Protein AF-A0A518GXF7-F1 (afdb_monomer_lite)

pLDDT: mean 84.71, std 12.71, range [37.06, 94.81]

Radius of gyration: 22.58 Å; chains: 1; bounding box: 64×50×48 Å

Secondary structure (DSSP, 8-state):
--HHHHHHHHHHHHHHHTT---HHHHHHHHHHTT-S--HHHHHHHHHHHHHHHHHHH-EEE-TTT--EEESEEEEE-TTT--EEEEEGGGS-HHHHHHHHHHHHHHHHHHHHHHHHHHHHHHGGGGSHHHH-TTS-------

Organism: NCBI:txid2527974

Foldseek 3Di:
DEPVVLVVCVVVVCVVVHDDDDPVNSVVSCVVVVVDDDPVVVVVVVVVVVVVVVQQVQWDADPVPRDTGRQWDWDADPVPRDIDTDGLVPDDPVVSVVVVVVVVVVVVVVVVVVVVVVVVVVVVVVDDVVVDPPVPPPPDDD

Sequence (142 aa):
MGPAEIIASLKELCEEDGPKIRTETIVEWIDRHGGFETEAELIAFAKKMKARQYARQLTYEDEETGLKVKRLWSFRDPATGDRYYNDILQLPEERRRRLVREYAHFLEQLKSVRRAMSDYFAGQEFFPFYVGAEADGESIEE

Structure (mmCIF, N/CA/C/O backbone):
data_AF-A0A518GXF7-F1
#
_entry.id   AF-A0A518GXF7-F1
#
loop_
_atom_site.group_PDB
_atom_site.id
_atom_site.type_symbol
_atom_site.label_atom_id
_atom_site.label_alt_id
_atom_site.label_comp_id
_atom_site.label_asym_id
_atom_site.label_entity_id
_atom_site.label_seq_id
_atom_site.pdbx_PDB_ins_code
_atom_site.Cartn_x
_atom_site.Cartn_y
_atom_site.Cartn_z
_atom_site.occupancy
_atom_site.B_iso_or_equiv
_atom_site.auth_seq_id
_atom_site.auth_comp_id
_atom_site.auth_asym_id
_atom_site.auth_atom_id
_atom_site.pdbx_PDB_model_num
ATOM 1 N N . MET A 1 1 ? 7.172 -8.504 -23.709 1.00 75.00 1 MET A N 1
ATOM 2 C CA . MET A 1 1 ? 8.041 -9.265 -22.781 1.00 75.00 1 MET A CA 1
ATOM 3 C C . MET A 1 1 ? 7.259 -9.575 -21.517 1.00 75.00 1 MET A C 1
ATOM 5 O O . MET A 1 1 ? 6.360 -8.816 -21.173 1.00 75.00 1 MET A O 1
ATOM 9 N N . GLY A 1 2 ? 7.541 -10.691 -20.850 1.00 80.00 2 GLY A N 1
ATOM 10 C CA . GLY A 1 2 ? 6.901 -11.025 -19.572 1.00 80.00 2 GLY A CA 1
ATOM 11 C C . GLY A 1 2 ? 7.481 -10.224 -18.392 1.00 80.00 2 GLY A C 1
ATOM 12 O O . GLY A 1 2 ? 8.591 -9.699 -18.499 1.00 80.00 2 GLY A O 1
ATOM 13 N N . PRO A 1 3 ? 6.808 -10.180 -17.223 1.00 83.06 3 PRO A N 1
ATOM 14 C CA . PRO A 1 3 ? 7.293 -9.440 -16.052 1.00 83.06 3 PRO A CA 1
ATOM 15 C C . PRO A 1 3 ? 8.712 -9.824 -15.607 1.00 83.06 3 PRO A C 1
ATOM 17 O O . PRO A 1 3 ? 9.491 -8.961 -15.217 1.00 83.06 3 PRO A O 1
ATOM 20 N N . ALA A 1 4 ? 9.074 -11.108 -15.693 1.00 85.00 4 ALA A N 1
ATOM 21 C CA . ALA A 1 4 ? 10.412 -11.582 -15.333 1.00 85.00 4 ALA A CA 1
ATOM 22 C C . ALA A 1 4 ? 11.504 -11.063 -16.286 1.00 85.00 4 ALA A C 1
ATOM 24 O O . ALA A 1 4 ? 12.595 -10.720 -15.838 1.00 85.00 4 ALA A O 1
ATOM 25 N N . GLU A 1 5 ? 11.200 -10.972 -17.581 1.00 87.19 5 GLU A N 1
ATOM 26 C CA . GLU A 1 5 ? 12.118 -10.457 -18.602 1.00 87.19 5 GLU A CA 1
ATOM 27 C C . GLU A 1 5 ? 12.300 -8.942 -18.454 1.00 87.19 5 GLU A C 1
ATOM 29 O O . GLU A 1 5 ? 13.419 -8.446 -18.533 1.00 87.19 5 GLU A O 1
ATOM 34 N N . ILE A 1 6 ? 11.223 -8.213 -18.142 1.00 88.31 6 ILE A N 1
ATOM 35 C CA . ILE A 1 6 ? 11.296 -6.778 -17.843 1.00 88.31 6 ILE A CA 1
ATOM 36 C C . ILE A 1 6 ? 12.142 -6.522 -16.596 1.00 88.31 6 ILE A C 1
ATOM 38 O O . ILE A 1 6 ? 13.045 -5.691 -16.639 1.00 88.31 6 ILE A O 1
ATOM 42 N N . ILE A 1 7 ? 11.924 -7.271 -15.510 1.00 86.81 7 ILE A N 1
ATOM 43 C CA . ILE A 1 7 ? 12.744 -7.157 -14.293 1.00 86.81 7 ILE A CA 1
ATOM 44 C C . ILE A 1 7 ? 14.220 -7.447 -14.595 1.00 86.81 7 ILE A C 1
ATOM 46 O O . ILE A 1 7 ? 15.092 -6.766 -14.060 1.00 86.81 7 ILE A O 1
ATOM 50 N N . ALA A 1 8 ? 14.510 -8.433 -15.448 1.00 87.94 8 ALA A N 1
ATOM 51 C CA . ALA A 1 8 ? 15.877 -8.719 -15.868 1.00 87.94 8 ALA A CA 1
ATOM 52 C C . ALA A 1 8 ? 16.489 -7.550 -16.663 1.00 87.94 8 ALA A C 1
ATOM 54 O O . ALA A 1 8 ? 17.620 -7.171 -16.366 1.00 87.94 8 ALA A O 1
ATOM 55 N N . SER A 1 9 ? 15.728 -6.937 -17.580 1.00 90.06 9 SER A N 1
ATOM 56 C CA . SER A 1 9 ? 16.181 -5.796 -18.396 1.00 90.06 9 SER A CA 1
ATOM 57 C C . SER A 1 9 ? 16.460 -4.526 -17.586 1.00 90.06 9 SER A C 1
ATOM 59 O O . SER A 1 9 ? 17.275 -3.708 -17.988 1.00 90.06 9 SER A O 1
ATOM 61 N N . LEU A 1 10 ? 15.854 -4.361 -16.402 1.00 89.00 10 LEU A N 1
ATOM 62 C CA . LEU A 1 10 ? 16.142 -3.201 -15.547 1.00 89.00 10 LEU A CA 1
ATOM 63 C C . LEU A 1 10 ? 17.597 -3.167 -15.060 1.00 89.00 10 LEU A C 1
ATOM 65 O O . LEU A 1 10 ? 18.068 -2.112 -14.651 1.00 89.00 10 LEU A O 1
ATOM 69 N N . LYS A 1 11 ? 18.321 -4.293 -15.109 1.00 87.25 11 LYS A N 1
ATOM 70 C CA . LYS A 1 11 ? 19.764 -4.306 -14.839 1.00 87.25 11 LYS A CA 1
ATOM 71 C C . LYS A 1 11 ? 20.546 -3.520 -15.887 1.00 87.25 11 LYS A C 1
ATOM 73 O O . LYS A 1 11 ? 21.452 -2.793 -15.507 1.00 87.25 11 LYS A O 1
ATOM 78 N N . GLU A 1 12 ? 20.158 -3.627 -17.156 1.00 89.94 12 GLU A N 1
ATOM 79 C CA . GLU A 1 12 ? 20.778 -2.891 -18.265 1.00 89.94 12 GLU A CA 1
ATOM 80 C C . GLU A 1 12 ? 20.564 -1.386 -18.069 1.00 89.94 12 GLU A C 1
ATOM 82 O O . GLU A 1 12 ? 21.518 -0.618 -18.119 1.00 89.94 12 GLU A O 1
ATOM 87 N N . LEU A 1 13 ? 19.349 -0.977 -17.680 1.00 89.75 13 LEU A N 1
ATOM 88 C CA . LEU A 1 13 ? 19.066 0.416 -17.323 1.00 89.75 13 LEU A CA 1
ATOM 89 C C . LEU A 1 13 ? 19.972 0.928 -16.185 1.00 89.75 13 LEU A C 1
ATOM 91 O O . LEU A 1 13 ? 20.434 2.063 -16.235 1.00 89.75 13 LEU A O 1
ATOM 95 N N . CYS A 1 14 ? 20.248 0.109 -15.165 1.00 87.56 14 CYS A N 1
ATOM 96 C CA . CYS A 1 14 ? 21.169 0.479 -14.083 1.00 87.56 14 CYS A CA 1
ATOM 97 C C . CYS A 1 14 ? 22.634 0.582 -14.532 1.00 87.56 14 CYS A C 1
ATOM 99 O O . CYS A 1 14 ? 23.389 1.364 -13.955 1.00 87.56 14 CYS A O 1
ATOM 101 N N . GLU A 1 15 ? 23.051 -0.219 -15.512 1.00 88.06 15 GLU A N 1
ATOM 102 C CA . GLU A 1 15 ? 24.392 -0.141 -16.101 1.00 88.06 15 GLU A CA 1
ATOM 103 C C . GLU A 1 15 ? 24.545 1.111 -16.981 1.00 88.06 15 GLU A C 1
ATOM 105 O O . GLU A 1 15 ? 25.616 1.718 -16.981 1.00 88.06 15 GLU A O 1
ATOM 110 N N . GLU A 1 16 ? 23.477 1.529 -17.669 1.00 86.44 16 GLU A N 1
ATOM 111 C CA . GLU A 1 16 ? 23.452 2.713 -18.539 1.00 86.44 16 GLU A CA 1
ATOM 112 C C . GLU A 1 16 ? 23.348 4.037 -17.762 1.00 86.44 16 GLU A C 1
ATOM 114 O O . GLU A 1 16 ? 24.184 4.926 -17.937 1.00 86.44 16 GLU A O 1
ATOM 119 N N . ASP A 1 17 ? 22.352 4.169 -16.880 1.00 85.06 17 ASP A N 1
ATOM 120 C CA . ASP A 1 17 ? 22.025 5.432 -16.193 1.00 85.06 17 ASP A CA 1
ATOM 121 C C . ASP A 1 17 ? 22.693 5.559 -14.812 1.00 85.06 17 ASP A C 1
ATOM 123 O O . ASP A 1 17 ? 22.593 6.586 -14.130 1.00 85.06 17 ASP A O 1
ATOM 127 N N . GLY A 1 18 ? 23.410 4.515 -14.394 1.00 79.12 18 GLY A N 1
ATOM 128 C CA . GLY A 1 18 ? 24.145 4.474 -13.141 1.00 79.12 18 GLY A CA 1
ATOM 129 C C . GLY A 1 18 ? 23.257 4.259 -11.905 1.00 79.12 18 GLY A C 1
ATOM 130 O O . GLY A 1 18 ? 22.101 3.843 -11.989 1.00 79.12 18 GLY A O 1
ATOM 131 N N . PRO A 1 19 ? 23.786 4.522 -10.695 1.00 79.38 19 PRO A N 1
ATOM 132 C CA . PRO A 1 19 ? 23.154 4.107 -9.439 1.00 79.38 19 PRO A CA 1
ATOM 133 C C . PRO A 1 19 ? 21.913 4.927 -9.050 1.00 79.38 19 PRO A C 1
ATOM 135 O O . PRO A 1 19 ? 21.245 4.590 -8.071 1.00 79.38 19 PRO A O 1
ATOM 138 N N . LYS A 1 20 ? 21.606 6.014 -9.771 1.00 83.56 20 LYS A N 1
ATOM 139 C CA . LYS A 1 20 ? 20.521 6.947 -9.444 1.00 83.56 20 LYS A CA 1
ATOM 140 C C . LYS A 1 20 ? 19.588 7.124 -10.634 1.00 83.56 20 LYS A C 1
ATOM 142 O O . LYS A 1 20 ? 19.802 7.978 -11.486 1.00 83.56 20 LYS A O 1
ATOM 147 N N . ILE A 1 21 ? 18.503 6.359 -10.630 1.00 86.50 21 ILE A N 1
ATOM 148 C CA . ILE A 1 21 ? 17.541 6.314 -11.732 1.00 86.50 21 ILE A CA 1
ATOM 149 C C . ILE A 1 21 ? 16.214 6.898 -11.262 1.00 86.50 21 ILE A C 1
ATOM 151 O O . ILE A 1 21 ? 15.715 6.573 -10.180 1.00 86.50 21 ILE A O 1
ATOM 155 N N . ARG A 1 22 ? 15.633 7.785 -12.072 1.00 89.56 22 ARG A N 1
ATOM 156 C CA . ARG A 1 22 ? 14.316 8.363 -11.789 1.00 89.56 22 ARG A CA 1
ATOM 157 C C . ARG A 1 22 ? 13.210 7.371 -12.122 1.00 89.56 22 ARG A C 1
ATOM 159 O O . ARG A 1 22 ? 13.351 6.526 -13.001 1.00 89.56 22 ARG A O 1
ATOM 166 N N . THR A 1 23 ? 12.072 7.514 -11.450 1.00 91.12 23 THR A N 1
ATOM 167 C CA . THR A 1 23 ? 10.913 6.654 -11.728 1.00 91.12 23 THR A CA 1
ATOM 168 C C . THR A 1 23 ? 10.416 6.847 -13.160 1.00 91.12 23 THR A C 1
ATOM 170 O O . THR A 1 23 ? 10.064 5.873 -13.814 1.00 91.12 23 THR A O 1
ATOM 173 N N . GLU A 1 24 ? 10.450 8.076 -13.674 1.00 91.88 24 GLU A N 1
ATOM 174 C CA . GLU A 1 24 ? 10.056 8.412 -15.045 1.00 91.88 24 GLU A CA 1
ATOM 175 C C . GLU A 1 24 ? 10.929 7.681 -16.069 1.00 91.88 24 GLU A C 1
ATOM 177 O O . GLU A 1 24 ? 10.402 7.074 -16.994 1.00 91.88 24 GLU A O 1
ATOM 182 N N . THR A 1 25 ? 12.243 7.632 -15.837 1.00 92.75 25 THR A N 1
ATOM 183 C CA . THR A 1 25 ? 13.181 6.876 -16.674 1.00 92.75 25 THR A CA 1
ATOM 184 C C . THR A 1 25 ? 12.844 5.382 -16.694 1.00 92.75 25 THR A C 1
ATOM 186 O O . THR A 1 25 ? 12.834 4.760 -17.753 1.00 92.75 25 THR A O 1
ATOM 189 N N . ILE A 1 26 ? 12.527 4.793 -15.534 1.00 92.75 26 ILE A N 1
ATOM 190 C CA . ILE A 1 26 ? 12.121 3.380 -15.445 1.00 92.75 26 ILE A CA 1
ATOM 191 C C . ILE A 1 26 ? 10.835 3.146 -16.243 1.00 92.75 26 ILE A C 1
ATOM 193 O O . ILE A 1 26 ? 10.725 2.153 -16.958 1.00 92.75 26 ILE A O 1
ATOM 197 N N . VAL A 1 27 ? 9.864 4.057 -16.145 1.00 91.25 27 VAL A N 1
ATOM 198 C CA . VAL A 1 27 ? 8.612 3.972 -16.908 1.00 91.25 27 VAL A CA 1
ATOM 199 C C . VAL A 1 27 ? 8.890 4.032 -18.410 1.00 91.25 27 VAL A C 1
ATOM 201 O O . VAL A 1 27 ? 8.433 3.152 -19.133 1.00 91.25 27 VAL A O 1
ATOM 204 N N . GLU A 1 28 ? 9.680 5.000 -18.873 1.00 91.94 28 GLU A N 1
ATOM 205 C CA . GLU A 1 28 ? 10.071 5.127 -20.283 1.00 91.94 28 GLU A CA 1
ATOM 206 C C . GLU A 1 28 ? 10.835 3.893 -20.785 1.00 91.94 28 GLU A C 1
ATOM 208 O O . GLU A 1 28 ? 10.632 3.445 -21.913 1.00 91.94 28 GLU A O 1
ATOM 213 N N . TRP A 1 29 ? 11.702 3.307 -19.956 1.00 92.94 29 TRP A N 1
ATOM 214 C CA . TRP A 1 29 ? 12.406 2.067 -20.283 1.00 92.94 29 TRP A CA 1
ATOM 215 C C . TRP A 1 29 ? 11.443 0.894 -20.4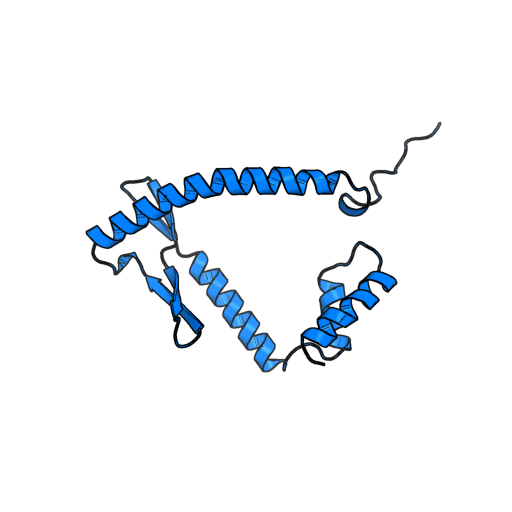77 1.00 92.94 29 TRP A C 1
ATOM 217 O O . TRP A 1 29 ? 11.521 0.196 -21.489 1.00 92.94 29 TRP A O 1
ATOM 227 N N . ILE A 1 30 ? 10.526 0.683 -19.529 1.00 91.56 30 ILE A N 1
ATOM 228 C CA . ILE A 1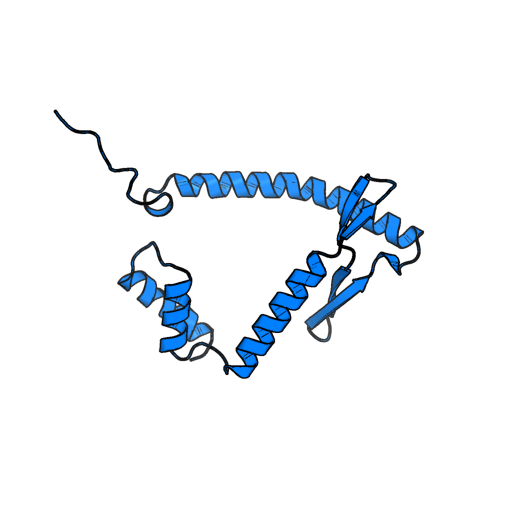 30 ? 9.540 -0.405 -19.591 1.00 91.56 30 ILE A CA 1
ATOM 229 C C . ILE A 1 30 ? 8.625 -0.228 -20.808 1.00 91.56 30 ILE A C 1
ATOM 231 O O . ILE A 1 30 ? 8.325 -1.212 -21.486 1.00 91.56 30 ILE A O 1
ATOM 235 N N . ASP A 1 31 ? 8.220 1.007 -21.110 1.00 90.19 31 ASP A N 1
ATOM 236 C CA . ASP A 1 31 ? 7.379 1.320 -22.266 1.00 90.19 31 ASP A CA 1
ATOM 237 C C . ASP A 1 31 ? 8.091 0.993 -23.586 1.00 90.19 31 ASP A C 1
ATOM 239 O O . ASP A 1 31 ? 7.560 0.247 -24.411 1.00 90.19 31 ASP A O 1
ATOM 243 N N . ARG A 1 32 ? 9.355 1.425 -23.738 1.00 89.69 32 ARG A N 1
ATOM 244 C CA . ARG A 1 32 ? 10.194 1.097 -24.908 1.00 89.69 32 ARG A CA 1
ATOM 245 C C . ARG A 1 32 ? 10.345 -0.408 -25.140 1.00 89.69 32 ARG A C 1
ATOM 247 O O . ARG A 1 32 ? 10.417 -0.837 -26.289 1.00 89.69 32 ARG A O 1
ATOM 254 N N . HIS A 1 33 ? 10.371 -1.204 -24.073 1.00 89.50 33 HIS A N 1
ATOM 255 C CA . HIS A 1 33 ? 10.500 -2.664 -24.142 1.00 89.50 33 HIS A CA 1
ATOM 256 C C . HIS A 1 33 ? 9.151 -3.400 -24.224 1.00 89.50 33 HIS A C 1
ATOM 258 O O . HIS A 1 33 ? 9.108 -4.633 -24.162 1.00 89.50 33 HIS A O 1
ATOM 264 N N . GLY A 1 34 ? 8.034 -2.672 -24.358 1.00 88.06 34 GLY A N 1
ATOM 265 C CA . GLY A 1 34 ? 6.694 -3.259 -24.407 1.00 88.06 34 GLY A CA 1
ATOM 266 C C . GLY A 1 34 ? 6.390 -4.094 -23.162 1.00 88.06 34 GLY A C 1
ATOM 267 O O . GLY A 1 34 ? 5.870 -5.210 -23.262 1.00 88.06 34 GLY A O 1
ATOM 268 N N . GLY A 1 35 ? 6.824 -3.607 -21.998 1.00 87.00 35 GLY A N 1
ATOM 269 C CA . GLY A 1 35 ? 6.667 -4.281 -20.712 1.00 87.00 35 GLY A CA 1
ATOM 270 C C . GLY A 1 35 ? 5.353 -3.985 -20.002 1.00 87.00 35 GLY A C 1
ATOM 271 O O . GLY A 1 35 ? 5.028 -4.657 -19.023 1.00 87.00 35 GLY A O 1
ATOM 272 N N . PHE A 1 36 ? 4.601 -2.996 -20.481 1.00 86.31 36 PHE A N 1
ATOM 273 C CA . PHE A 1 36 ? 3.263 -2.710 -19.989 1.00 86.31 36 PHE A CA 1
ATOM 274 C C . PHE A 1 36 ? 2.196 -3.528 -20.723 1.00 86.31 36 PHE A C 1
ATOM 276 O O . PHE A 1 36 ? 2.349 -3.902 -21.885 1.00 86.31 36 PHE A O 1
ATOM 283 N N . GLU A 1 37 ? 1.100 -3.795 -20.010 1.00 84.69 37 GLU A N 1
ATOM 284 C CA . GLU A 1 37 ? -0.152 -4.302 -20.581 1.00 84.69 37 GLU A CA 1
ATOM 285 C C . GLU A 1 37 ? -0.780 -3.263 -21.533 1.00 84.69 37 GLU A C 1
ATOM 287 O O . GLU A 1 37 ? -0.231 -2.181 -21.755 1.00 84.69 37 GLU A O 1
ATOM 292 N N . THR A 1 38 ? -1.946 -3.561 -22.110 1.00 87.81 38 THR A N 1
ATOM 293 C CA . THR A 1 38 ? -2.603 -2.617 -23.027 1.00 87.81 38 THR A CA 1
ATOM 294 C C . THR A 1 38 ? -2.951 -1.292 -22.333 1.00 87.81 38 THR A C 1
ATOM 296 O O . THR A 1 38 ? -3.203 -1.246 -21.128 1.00 87.81 38 THR A O 1
ATOM 299 N N . GLU A 1 39 ? -3.040 -0.195 -23.095 1.00 88.19 39 GLU A N 1
ATOM 300 C CA . GLU A 1 39 ? -3.388 1.128 -22.547 1.00 88.19 39 GLU A CA 1
ATOM 301 C C . GLU A 1 39 ? -4.710 1.097 -21.755 1.00 88.19 39 GLU A C 1
ATOM 303 O O . GLU A 1 39 ? -4.825 1.681 -20.676 1.00 88.19 39 GLU A O 1
ATOM 308 N N . ALA A 1 40 ? -5.702 0.349 -22.245 1.00 89.38 40 ALA A N 1
ATOM 309 C CA . ALA A 1 40 ? -6.980 0.175 -21.563 1.00 89.38 40 ALA A CA 1
ATOM 310 C C . ALA A 1 40 ? -6.827 -0.510 -20.190 1.00 89.38 40 ALA A C 1
ATOM 312 O O . ALA A 1 40 ? -7.446 -0.074 -19.212 1.00 89.38 40 ALA A O 1
ATOM 313 N N . GLU A 1 41 ? -5.993 -1.548 -20.100 1.00 87.81 41 GLU A N 1
ATOM 314 C CA . GLU A 1 41 ? -5.695 -2.268 -18.855 1.00 87.81 41 GLU A CA 1
ATOM 315 C C . GLU A 1 41 ? -4.902 -1.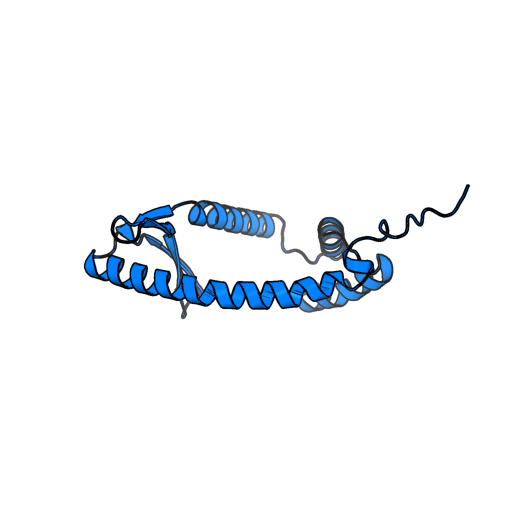393 -17.877 1.00 87.81 41 GLU A C 1
ATOM 317 O O . GLU A 1 41 ? -5.269 -1.303 -16.701 1.00 87.81 41 GLU A O 1
ATOM 322 N N . LEU A 1 42 ? -3.905 -0.646 -18.361 1.00 88.69 42 LEU A N 1
ATOM 323 C CA . LEU A 1 42 ? -3.157 0.328 -17.559 1.00 88.69 42 LEU A CA 1
ATOM 324 C C . LEU A 1 42 ? -4.066 1.422 -16.991 1.00 88.69 42 LEU A C 1
ATOM 326 O O . LEU A 1 42 ? -4.014 1.718 -15.793 1.00 88.69 42 LEU A O 1
ATOM 330 N N . ILE A 1 43 ? -4.949 1.994 -17.813 1.00 89.69 43 ILE A N 1
ATOM 331 C CA . ILE A 1 43 ? -5.933 2.990 -17.373 1.00 89.69 43 ILE A CA 1
ATOM 332 C C . ILE A 1 43 ? -6.868 2.383 -16.322 1.00 89.69 43 ILE A C 1
ATOM 334 O O . ILE A 1 43 ? -7.158 3.022 -15.304 1.00 89.69 43 ILE A O 1
ATOM 338 N N . ALA A 1 44 ? -7.349 1.156 -16.533 1.00 89.00 44 ALA A N 1
ATOM 339 C CA . ALA A 1 44 ? -8.197 0.466 -15.567 1.00 89.00 44 ALA A CA 1
ATOM 340 C C . ALA A 1 44 ? -7.462 0.237 -14.236 1.00 89.00 44 ALA A C 1
ATOM 342 O O . ALA A 1 44 ? -8.020 0.498 -13.163 1.00 89.00 44 ALA A O 1
ATOM 343 N N . PHE A 1 45 ? -6.193 -0.168 -14.288 1.00 88.69 45 PHE A N 1
ATOM 344 C CA . PHE A 1 45 ? -5.347 -0.334 -13.113 1.00 88.69 45 PHE A CA 1
ATOM 345 C C . PHE A 1 45 ? -5.126 0.995 -12.379 1.00 88.69 45 PHE A C 1
ATOM 347 O O . PHE A 1 45 ? -5.328 1.066 -11.162 1.00 88.69 45 PHE A O 1
ATOM 354 N N . ALA A 1 46 ? -4.811 2.073 -13.099 1.00 89.94 46 ALA A N 1
ATOM 355 C CA . ALA A 1 46 ? -4.644 3.412 -12.541 1.00 89.94 46 ALA A CA 1
ATOM 356 C C . ALA A 1 46 ? -5.930 3.905 -11.855 1.00 89.94 46 ALA A C 1
ATOM 358 O O . ALA A 1 46 ? -5.892 4.349 -10.702 1.00 89.94 46 ALA A O 1
ATOM 359 N N . LYS A 1 47 ? -7.094 3.739 -12.501 1.00 93.88 47 LYS A N 1
ATOM 360 C CA . LYS A 1 47 ? -8.410 4.039 -11.908 1.00 93.88 47 LYS A CA 1
ATOM 361 C C . LYS A 1 47 ? -8.650 3.223 -10.637 1.00 93.88 47 LYS A C 1
ATOM 363 O O . LYS A 1 47 ? -9.051 3.786 -9.616 1.00 93.88 47 LYS A O 1
ATOM 368 N N . LYS A 1 48 ? -8.346 1.920 -10.652 1.00 91.06 48 LYS A N 1
ATOM 369 C CA . LYS A 1 48 ? -8.452 1.036 -9.477 1.00 91.06 48 LYS A CA 1
ATOM 370 C C . LYS A 1 48 ? -7.551 1.520 -8.340 1.00 91.06 48 LYS A C 1
ATOM 372 O O . LYS A 1 48 ? -7.987 1.583 -7.190 1.00 91.06 48 LYS A O 1
ATOM 377 N N . MET A 1 49 ? -6.310 1.905 -8.634 1.00 91.31 49 MET A N 1
ATOM 378 C CA . MET A 1 49 ? -5.372 2.451 -7.649 1.00 91.31 49 MET A CA 1
ATOM 379 C C . MET A 1 49 ? -5.852 3.783 -7.067 1.00 91.31 49 MET A C 1
ATOM 381 O O . MET A 1 49 ? -5.804 3.961 -5.845 1.00 91.31 49 MET A O 1
ATOM 385 N N . LYS A 1 50 ? -6.405 4.669 -7.900 1.00 93.12 50 LYS A N 1
ATOM 386 C CA . LYS A 1 50 ? -6.993 5.942 -7.468 1.00 93.12 50 LYS A CA 1
ATOM 387 C C . LYS A 1 50 ? -8.223 5.743 -6.581 1.00 93.12 50 LYS A C 1
ATOM 389 O O . LYS A 1 50 ? -8.304 6.337 -5.510 1.00 93.12 50 LYS A O 1
ATOM 394 N N . ALA A 1 51 ? -9.129 4.837 -6.946 1.00 91.38 51 ALA A N 1
ATOM 395 C CA . ALA A 1 51 ? -10.280 4.486 -6.114 1.00 91.38 51 ALA A CA 1
ATOM 396 C C . ALA A 1 51 ? -9.843 3.964 -4.733 1.00 91.38 51 ALA A C 1
ATOM 398 O O . ALA A 1 51 ? -10.361 4.392 -3.702 1.00 91.38 51 ALA A O 1
ATOM 399 N N . ARG A 1 52 ? -8.811 3.107 -4.687 1.00 90.31 52 ARG A N 1
ATOM 400 C CA . ARG A 1 52 ? -8.216 2.639 -3.423 1.00 90.31 52 ARG A CA 1
ATOM 401 C C . ARG A 1 52 ? -7.584 3.781 -2.626 1.00 90.31 52 ARG A C 1
ATOM 403 O O . ARG A 1 52 ? -7.558 3.712 -1.399 1.00 90.31 52 ARG A O 1
ATOM 410 N N . GLN A 1 53 ? -7.005 4.789 -3.281 1.00 90.25 53 GLN A N 1
ATOM 411 C CA . GLN A 1 53 ? -6.488 5.985 -2.609 1.00 90.25 53 GLN A CA 1
ATOM 412 C C . GLN A 1 53 ? -7.631 6.735 -1.918 1.00 90.25 53 GLN A C 1
ATOM 414 O O . GLN A 1 53 ? -7.541 6.972 -0.715 1.00 90.25 53 GLN A O 1
ATOM 419 N N . TYR A 1 54 ? -8.719 7.023 -2.634 1.00 91.81 54 TYR A N 1
ATOM 420 C CA . TYR A 1 54 ? -9.883 7.717 -2.077 1.00 91.81 54 TYR A CA 1
ATOM 421 C C . TYR A 1 54 ? -10.555 6.934 -0.946 1.00 91.81 54 TYR A C 1
ATOM 423 O O . TYR A 1 54 ? -10.824 7.497 0.110 1.00 91.81 54 TYR A O 1
ATOM 431 N N . ALA A 1 55 ? -10.722 5.617 -1.090 1.00 89.88 55 ALA A N 1
ATOM 432 C CA . ALA A 1 55 ? -11.295 4.780 -0.035 1.00 89.88 55 ALA A CA 1
ATOM 433 C C . ALA A 1 55 ? -10.516 4.866 1.294 1.00 89.88 55 ALA A C 1
ATOM 435 O O . ALA A 1 55 ? -11.111 4.815 2.367 1.00 89.88 55 ALA A O 1
ATOM 436 N N . ARG A 1 56 ? -9.185 5.033 1.243 1.00 86.75 56 ARG A N 1
ATOM 437 C CA . ARG A 1 56 ? -8.338 5.176 2.443 1.00 86.75 56 ARG A CA 1
ATOM 438 C C . ARG A 1 56 ? -8.469 6.536 3.127 1.00 86.75 56 ARG A C 1
ATOM 440 O O . ARG A 1 56 ? -8.079 6.635 4.287 1.00 86.75 56 ARG A O 1
ATOM 447 N N . GLN A 1 57 ? -8.956 7.557 2.421 1.00 91.44 57 GLN A N 1
ATOM 448 C CA . GLN A 1 57 ? -9.203 8.882 2.993 1.00 91.44 57 GLN A CA 1
ATOM 449 C C . GLN A 1 57 ? -10.473 8.900 3.847 1.00 91.44 57 GLN A C 1
ATOM 451 O O . GLN A 1 57 ? -10.604 9.759 4.715 1.00 91.44 57 GLN A O 1
ATOM 456 N N . LEU A 1 58 ? -11.384 7.941 3.643 1.00 93.75 58 LEU A N 1
ATOM 457 C CA . LEU A 1 58 ? -12.569 7.816 4.474 1.00 93.75 58 LEU A CA 1
ATOM 458 C C . LEU A 1 58 ? -12.184 7.287 5.859 1.00 93.75 58 LEU A C 1
ATOM 460 O O . LEU A 1 58 ? -11.840 6.115 6.044 1.00 93.75 58 LEU A O 1
ATOM 464 N N . THR A 1 59 ? -12.265 8.172 6.842 1.00 94.00 59 THR A N 1
ATOM 465 C CA . THR A 1 59 ? -11.961 7.901 8.247 1.00 94.00 59 THR A CA 1
ATOM 466 C C . THR A 1 59 ? -13.140 8.278 9.129 1.00 94.00 59 THR A C 1
ATOM 468 O O . THR A 1 59 ? -13.973 9.088 8.727 1.00 94.00 59 THR A O 1
ATOM 471 N N . TYR A 1 60 ? -13.175 7.740 10.338 1.00 93.75 60 TYR A N 1
ATOM 472 C CA . TYR A 1 60 ? -14.036 8.215 11.413 1.00 93.75 60 TYR A CA 1
ATOM 473 C C . TYR A 1 60 ? -13.202 8.376 12.690 1.00 93.75 60 TYR A C 1
ATOM 475 O O . TYR A 1 60 ? -12.093 7.840 12.781 1.00 93.75 60 TYR A O 1
ATOM 483 N N . GLU A 1 61 ? -13.711 9.155 13.631 1.00 93.12 61 GLU A N 1
ATOM 484 C CA . GLU A 1 61 ? -13.097 9.354 14.939 1.00 93.12 61 GLU A CA 1
ATOM 485 C C . GLU A 1 61 ? -13.811 8.471 15.959 1.00 93.12 61 GLU A C 1
ATOM 487 O O . GLU A 1 61 ? -15.039 8.471 16.036 1.00 93.12 61 GLU A O 1
ATOM 492 N N . ASP A 1 62 ? -13.044 7.658 16.677 1.00 90.38 62 ASP A N 1
ATOM 493 C CA . ASP A 1 62 ? -13.570 6.792 17.722 1.00 90.38 62 ASP A CA 1
ATOM 494 C C . ASP A 1 62 ? -13.658 7.564 19.042 1.00 90.38 62 ASP A C 1
ATOM 496 O O . ASP A 1 62 ? -12.639 7.998 19.570 1.00 90.38 62 ASP A O 1
ATOM 500 N N . GLU A 1 63 ? -14.867 7.733 19.576 1.00 86.94 63 GLU A N 1
ATOM 501 C CA . GLU A 1 63 ? -15.121 8.559 20.768 1.00 86.94 63 GLU A CA 1
ATOM 502 C C . GLU A 1 63 ? -14.474 8.003 22.047 1.00 86.94 63 GLU A C 1
ATOM 504 O O . GLU A 1 63 ? -14.132 8.766 22.946 1.00 86.94 63 GLU A O 1
ATOM 509 N N . GLU A 1 64 ? -14.289 6.682 22.143 1.00 86.12 64 GLU A N 1
ATOM 510 C CA . GLU A 1 64 ? -13.722 6.036 23.334 1.00 86.12 64 GLU A CA 1
ATOM 511 C C . GLU A 1 64 ? -12.200 6.214 23.399 1.00 86.12 64 GLU A C 1
ATOM 513 O O . GLU A 1 64 ? -11.637 6.483 24.460 1.00 86.12 64 GLU A O 1
ATOM 518 N N . THR A 1 65 ? -11.526 6.054 22.260 1.00 85.38 65 THR A N 1
ATOM 519 C CA . THR A 1 65 ? -10.058 6.078 22.178 1.00 85.38 65 THR A CA 1
ATOM 520 C C . THR A 1 65 ? -9.483 7.393 21.646 1.00 85.38 65 THR A C 1
ATOM 522 O O . THR A 1 65 ? -8.273 7.603 21.731 1.00 85.38 65 THR A O 1
ATOM 525 N N . GLY A 1 66 ? -10.312 8.268 21.067 1.00 89.06 66 GLY A N 1
ATOM 526 C CA . GLY A 1 66 ? -9.892 9.484 20.359 1.00 89.06 66 GLY A CA 1
ATOM 527 C C . GLY A 1 66 ? -9.129 9.212 19.056 1.00 89.06 66 GLY A C 1
ATOM 528 O O . GLY A 1 66 ? -8.495 10.108 18.496 1.00 89.06 66 GLY A O 1
ATOM 529 N N . LEU A 1 67 ? -9.109 7.965 18.572 1.00 89.44 67 LEU A N 1
ATOM 530 C CA . LEU A 1 67 ? -8.321 7.588 17.402 1.00 89.44 67 LEU A CA 1
ATOM 531 C C . LEU A 1 67 ? -9.053 7.916 16.101 1.00 89.44 67 LEU A C 1
ATOM 533 O O . LEU A 1 67 ? -10.217 7.572 15.905 1.00 89.44 67 LEU A O 1
ATOM 537 N N . LYS A 1 68 ? -8.312 8.472 15.138 1.00 92.44 68 LYS A N 1
ATOM 538 C CA . LYS A 1 68 ? -8.763 8.579 13.748 1.00 92.44 68 LYS A CA 1
ATOM 539 C C . LYS A 1 68 ? -8.524 7.255 13.021 1.00 92.44 68 LYS A C 1
ATOM 541 O O . LYS A 1 68 ? -7.396 6.927 12.645 1.00 92.44 68 LYS A O 1
ATOM 546 N N . VAL A 1 69 ? -9.589 6.492 12.805 1.00 91.19 69 VAL A N 1
ATOM 547 C CA . VAL A 1 69 ? -9.546 5.139 12.237 1.00 91.19 69 VAL A CA 1
ATOM 548 C C . VAL A 1 69 ? -10.088 5.149 10.807 1.00 91.19 69 VAL A C 1
ATOM 550 O O . VAL A 1 69 ? -11.002 5.897 10.463 1.00 91.19 69 VAL A O 1
ATOM 553 N N . LYS A 1 70 ? -9.530 4.309 9.928 1.00 92.56 70 LYS A N 1
ATOM 554 C CA . LYS A 1 70 ? -10.078 4.117 8.574 1.00 92.56 70 LYS A CA 1
ATOM 555 C C . LYS A 1 70 ? -11.466 3.498 8.672 1.00 92.56 70 LYS A C 1
ATOM 557 O O . LYS A 1 70 ? -11.632 2.501 9.362 1.00 92.56 70 LYS A O 1
ATOM 562 N N . ARG A 1 71 ? -12.440 4.043 7.948 1.00 94.44 71 ARG A N 1
ATOM 563 C CA . ARG A 1 71 ? -13.815 3.525 7.947 1.00 94.44 71 ARG A CA 1
ATOM 564 C C . ARG A 1 71 ? -13.964 2.292 7.057 1.00 94.44 71 ARG A C 1
ATOM 566 O O . ARG A 1 71 ? -14.659 1.349 7.413 1.00 94.44 71 ARG A O 1
ATOM 573 N N . LEU A 1 72 ? -13.281 2.279 5.914 1.00 94.81 72 LEU A N 1
ATOM 574 C CA . LEU A 1 72 ? -13.287 1.137 5.002 1.00 94.81 72 LEU A CA 1
ATOM 575 C C . LEU A 1 72 ? -12.087 0.232 5.270 1.00 94.81 72 LEU A C 1
ATOM 577 O O . LEU A 1 72 ? -10.941 0.598 4.991 1.00 94.81 72 LEU A O 1
ATOM 581 N N . TRP A 1 73 ? -12.353 -0.962 5.792 1.00 91.19 73 TRP A N 1
ATOM 582 C CA . TRP A 1 73 ? -11.332 -1.970 6.063 1.00 91.19 73 TRP A CA 1
ATOM 583 C C . TRP A 1 73 ? -11.255 -2.941 4.898 1.00 91.19 73 TRP A C 1
ATOM 585 O O . TRP A 1 73 ? -12.257 -3.537 4.506 1.00 91.19 73 TRP A O 1
ATOM 595 N N . SER A 1 74 ? -10.061 -3.067 4.319 1.00 88.50 74 SER A N 1
ATOM 596 C CA . SER A 1 74 ? -9.843 -3.952 3.183 1.00 88.50 74 SER A CA 1
ATOM 597 C C . SER A 1 74 ? -9.523 -5.364 3.640 1.00 88.50 74 SER A C 1
ATOM 599 O O . SER A 1 74 ? -8.554 -5.557 4.377 1.00 88.50 74 SER A O 1
ATOM 601 N N . PHE A 1 75 ? -10.243 -6.334 3.101 1.00 87.19 75 PHE A N 1
ATOM 602 C CA . PHE A 1 75 ? -9.993 -7.754 3.297 1.00 87.19 75 PHE A CA 1
ATOM 603 C C . PHE A 1 75 ? -9.676 -8.401 1.955 1.00 87.19 75 PHE A C 1
ATOM 605 O O . PHE A 1 75 ? -10.087 -7.906 0.902 1.00 87.19 75 PHE A O 1
ATOM 612 N N . ARG A 1 76 ? -8.890 -9.474 1.998 1.00 89.88 76 ARG A N 1
ATOM 613 C CA . ARG A 1 76 ? -8.616 -10.301 0.828 1.00 89.88 76 ARG A CA 1
ATOM 614 C C . ARG A 1 76 ? -9.478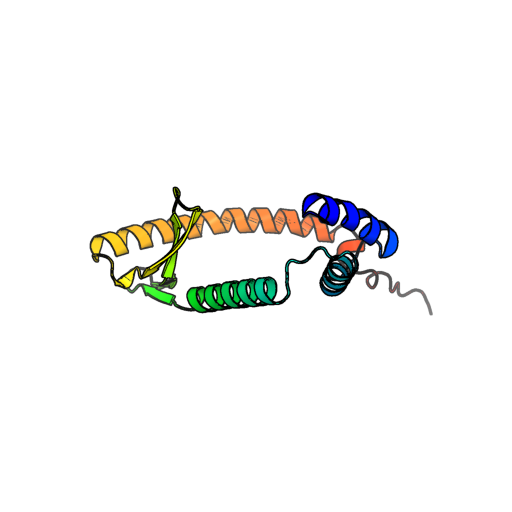 -11.545 0.932 1.00 89.88 76 ARG A C 1
ATOM 616 O O . ARG A 1 76 ? -9.423 -12.226 1.952 1.00 89.88 76 ARG A O 1
ATOM 623 N N . ASP A 1 77 ? -10.251 -11.815 -0.103 1.00 90.19 77 ASP A N 1
ATOM 624 C CA . ASP A 1 77 ? -10.944 -13.083 -0.240 1.00 90.19 77 ASP A CA 1
ATOM 625 C C . ASP A 1 77 ? -9.893 -14.173 -0.528 1.00 90.19 77 ASP A C 1
ATOM 627 O O . ASP A 1 77 ? -9.148 -14.052 -1.504 1.00 90.19 77 ASP A O 1
ATOM 631 N N . PRO A 1 78 ? -9.763 -15.203 0.326 1.00 87.44 78 PRO A N 1
ATOM 632 C CA . PRO A 1 78 ? -8.785 -16.264 0.118 1.00 87.44 78 PRO A CA 1
ATOM 633 C C . PRO A 1 78 ? -9.113 -17.159 -1.085 1.00 87.44 78 PRO A C 1
ATOM 635 O O . PRO A 1 78 ? -8.197 -17.775 -1.622 1.00 87.44 78 PRO A O 1
ATOM 638 N N . ALA A 1 79 ? -10.377 -17.236 -1.510 1.00 91.38 79 ALA A N 1
ATOM 639 C CA . ALA A 1 79 ? -10.799 -18.090 -2.617 1.00 91.38 79 ALA A CA 1
ATOM 640 C C . ALA A 1 79 ? -10.556 -17.426 -3.978 1.00 91.38 79 ALA A C 1
ATOM 642 O O . ALA A 1 79 ? -9.998 -18.045 -4.879 1.00 91.38 79 ALA A O 1
ATOM 643 N N . THR A 1 80 ? -10.955 -16.161 -4.125 1.00 90.06 80 THR A N 1
ATOM 644 C CA . THR A 1 80 ? -10.837 -15.417 -5.395 1.00 90.06 80 THR A CA 1
ATOM 645 C C . THR A 1 80 ? -9.563 -14.577 -5.479 1.00 90.06 80 THR A C 1
ATOM 647 O O . THR A 1 80 ? -9.133 -14.186 -6.561 1.00 90.06 80 THR A O 1
ATOM 650 N N . GLY A 1 81 ? -8.937 -14.277 -4.339 1.00 86.56 81 GLY A N 1
ATOM 651 C CA . GLY A 1 81 ? -7.809 -13.356 -4.246 1.00 86.56 81 GLY A CA 1
ATOM 652 C C . GLY A 1 81 ? -8.203 -11.879 -4.321 1.00 86.56 81 GLY A C 1
ATOM 653 O O . GLY A 1 81 ? -7.321 -11.025 -4.151 1.00 86.56 81 GLY A O 1
ATOM 654 N N . ASP A 1 82 ? -9.487 -11.572 -4.529 1.00 85.38 82 ASP A N 1
ATOM 655 C CA . ASP A 1 82 ? -9.994 -10.213 -4.671 1.00 85.38 82 ASP A CA 1
ATOM 656 C C . ASP A 1 82 ? -9.979 -9.437 -3.357 1.00 85.38 82 ASP A C 1
ATOM 658 O O . ASP A 1 82 ? -9.984 -9.983 -2.252 1.00 85.38 82 ASP A O 1
ATOM 662 N N . ARG A 1 83 ? -9.943 -8.107 -3.479 1.00 86.69 83 ARG A N 1
ATOM 663 C CA . ARG A 1 83 ? -9.991 -7.197 -2.334 1.00 86.69 83 ARG A CA 1
ATOM 664 C C . ARG A 1 83 ? -11.362 -6.548 -2.242 1.00 86.69 83 ARG A C 1
ATOM 666 O O . ARG A 1 83 ? -11.724 -5.778 -3.128 1.00 86.69 83 ARG A O 1
ATOM 673 N N . TYR A 1 84 ? -12.044 -6.768 -1.127 1.00 89.31 84 TYR A N 1
ATOM 674 C CA . TYR A 1 84 ? -13.296 -6.098 -0.788 1.00 89.31 84 TYR A CA 1
ATOM 675 C C . TYR A 1 84 ? -13.108 -5.180 0.420 1.00 89.31 84 TYR A C 1
ATOM 677 O O . TYR A 1 84 ? -12.136 -5.295 1.171 1.00 89.31 84 TYR A O 1
ATOM 685 N N . TYR A 1 85 ? -14.021 -4.225 0.572 1.00 90.69 85 TYR A N 1
ATOM 686 C CA . TYR A 1 85 ? -13.990 -3.225 1.632 1.00 90.69 85 TYR A CA 1
ATOM 687 C C . TYR A 1 85 ? -15.248 -3.345 2.481 1.00 90.69 85 TYR A C 1
ATOM 689 O O . TYR A 1 85 ? -16.350 -3.271 1.948 1.00 90.69 85 TYR A O 1
ATOM 697 N N . ASN A 1 86 ? -15.074 -3.482 3.792 1.00 91.12 86 ASN A N 1
ATOM 698 C CA . ASN A 1 86 ? -16.174 -3.436 4.748 1.00 91.12 86 ASN A CA 1
ATOM 699 C C . ASN A 1 86 ? -16.198 -2.079 5.446 1.00 91.12 86 ASN A C 1
ATOM 701 O O . ASN A 1 86 ? -15.164 -1.612 5.931 1.00 91.12 86 ASN A O 1
ATOM 705 N N . ASP A 1 87 ? -17.381 -1.476 5.526 1.00 93.75 87 ASP A N 1
ATOM 706 C CA . ASP A 1 87 ? -17.619 -0.316 6.378 1.00 93.75 87 ASP A CA 1
ATOM 707 C C . ASP A 1 87 ? -17.794 -0.776 7.825 1.00 93.75 87 ASP A C 1
ATOM 709 O O . ASP A 1 87 ? -18.783 -1.420 8.177 1.00 93.75 87 ASP A O 1
ATOM 713 N N . ILE A 1 88 ? -16.830 -0.444 8.678 1.00 92.12 88 ILE A N 1
ATOM 714 C CA . ILE A 1 88 ? -16.856 -0.875 10.078 1.00 92.12 88 ILE A CA 1
ATOM 715 C C . ILE A 1 88 ? -17.961 -0.205 10.896 1.00 92.12 88 ILE A C 1
ATOM 717 O O . ILE A 1 88 ? -18.329 -0.731 11.944 1.00 92.12 88 ILE A O 1
ATOM 721 N N . LEU A 1 89 ? -18.521 0.918 10.431 1.00 92.69 89 LEU A N 1
ATOM 722 C CA . LEU A 1 89 ? -19.658 1.553 11.102 1.00 92.69 89 LEU A CA 1
ATOM 723 C C . LEU A 1 89 ? -20.961 0.772 10.907 1.00 92.69 89 LEU A C 1
ATOM 725 O O . LEU A 1 89 ? -21.885 0.950 11.692 1.00 92.69 89 LEU A O 1
ATOM 729 N N . GLN A 1 90 ? -21.018 -0.114 9.910 1.00 94.19 90 GLN A N 1
ATOM 730 C CA . GLN A 1 90 ? -22.154 -1.011 9.674 1.00 94.19 90 GLN A CA 1
ATOM 731 C C . GLN A 1 90 ? -22.065 -2.307 10.497 1.00 94.19 90 GLN A C 1
ATOM 733 O O . GLN A 1 90 ? -22.975 -3.132 10.459 1.00 94.19 90 GLN A O 1
ATOM 738 N N . LEU A 1 91 ? -20.964 -2.524 11.226 1.00 90.56 91 LEU A N 1
ATOM 739 C CA . LEU A 1 91 ? -20.823 -3.674 12.115 1.00 90.56 91 LEU A CA 1
ATOM 740 C C . LEU A 1 91 ? -21.586 -3.446 13.430 1.00 90.56 91 LEU A C 1
ATOM 742 O O . LEU A 1 91 ? -21.685 -2.302 13.883 1.00 90.56 91 LEU A O 1
ATOM 746 N N . PRO A 1 92 ? -22.035 -4.528 14.097 1.00 94.62 92 PRO A N 1
ATOM 747 C CA . PRO A 1 92 ? -22.529 -4.449 15.468 1.00 94.62 92 PRO A CA 1
ATOM 748 C C . PRO A 1 92 ? -21.521 -3.742 16.375 1.00 94.62 92 PRO A C 1
ATOM 750 O O . PRO A 1 92 ? -20.309 -3.963 16.261 1.00 94.62 92 PRO A O 1
ATOM 753 N N . GLU A 1 93 ? -22.020 -2.899 17.272 1.00 91.19 93 GLU A N 1
ATOM 754 C CA . GLU A 1 93 ? -21.197 -1.985 18.059 1.00 91.19 93 GLU A CA 1
ATOM 755 C C . GLU A 1 93 ? -20.140 -2.704 18.904 1.00 91.19 93 GLU A C 1
ATOM 757 O O . GLU A 1 93 ? -18.969 -2.318 18.864 1.00 91.19 93 GLU A O 1
ATOM 762 N N . GLU A 1 94 ? -20.492 -3.790 19.595 1.00 92.88 94 GLU A N 1
ATOM 763 C CA . GLU A 1 94 ? -19.540 -4.561 20.402 1.00 92.88 94 GLU A CA 1
ATOM 764 C C . GLU A 1 94 ? -18.397 -5.111 19.544 1.00 92.88 94 GLU A C 1
ATOM 766 O O . GLU A 1 94 ? -17.226 -5.074 19.936 1.00 92.88 94 GLU A O 1
ATOM 771 N N . ARG A 1 95 ? -18.725 -5.587 18.336 1.00 92.69 95 ARG A N 1
ATOM 772 C CA . ARG A 1 95 ? -17.735 -6.113 17.392 1.00 92.69 95 ARG A CA 1
ATOM 773 C C . ARG A 1 95 ? -16.833 -5.001 16.867 1.00 92.69 95 ARG A C 1
ATOM 775 O O . ARG A 1 95 ? -15.620 -5.198 16.801 1.00 92.69 95 ARG A O 1
ATOM 782 N N . ARG A 1 96 ? -17.404 -3.844 16.523 1.00 92.25 96 ARG A N 1
ATOM 783 C CA . ARG A 1 96 ? -16.651 -2.655 16.103 1.00 92.25 96 ARG A CA 1
ATOM 784 C C . ARG A 1 96 ? -15.667 -2.226 17.193 1.00 92.25 96 ARG A C 1
ATOM 786 O O . ARG A 1 96 ? -14.476 -2.136 16.909 1.00 92.25 96 ARG A O 1
ATOM 793 N N . ARG A 1 97 ? -16.129 -2.040 18.437 1.00 91.94 97 ARG A N 1
ATOM 794 C CA . ARG A 1 97 ? -15.282 -1.614 19.569 1.00 91.94 97 ARG A CA 1
ATOM 795 C C . ARG A 1 97 ? -14.122 -2.575 19.809 1.00 91.94 97 ARG A C 1
ATOM 797 O O . ARG A 1 97 ? -12.982 -2.142 19.951 1.00 91.94 97 ARG A O 1
ATOM 804 N N . ARG A 1 98 ? -14.385 -3.887 19.790 1.00 93.44 98 ARG A N 1
ATOM 805 C CA . ARG A 1 98 ? -13.332 -4.901 19.934 1.00 93.44 98 ARG A CA 1
ATOM 806 C C . ARG A 1 98 ? -12.243 -4.753 18.865 1.00 93.44 98 ARG A C 1
ATOM 808 O O . ARG A 1 98 ? -11.067 -4.698 19.211 1.00 93.44 98 ARG A O 1
ATOM 815 N N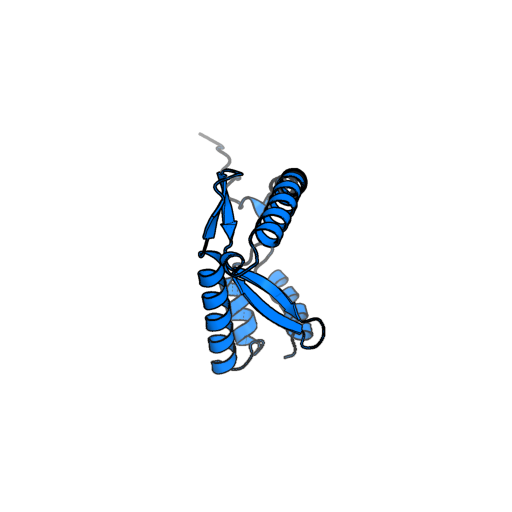 . LEU A 1 99 ? -12.631 -4.652 17.592 1.00 91.38 99 LEU A N 1
ATOM 816 C CA . LEU A 1 99 ? -11.685 -4.516 16.479 1.00 91.38 99 LEU A CA 1
ATOM 817 C C . LEU A 1 99 ? -10.859 -3.228 16.570 1.00 91.38 99 LEU A C 1
ATOM 819 O O . LEU A 1 99 ? -9.666 -3.240 16.279 1.00 91.38 99 LEU A O 1
ATOM 823 N N . VAL A 1 100 ? -11.477 -2.122 16.983 1.00 92.06 100 VAL A N 1
ATOM 824 C CA . VAL A 1 100 ? -10.793 -0.830 17.140 1.00 92.06 100 VAL A CA 1
ATOM 825 C C . VAL A 1 100 ? -9.749 -0.893 18.251 1.00 92.06 100 VAL A C 1
ATOM 827 O O . VAL A 1 100 ? -8.631 -0.425 18.050 1.00 92.06 100 VAL A O 1
ATOM 830 N N . ARG A 1 101 ? -10.063 -1.531 19.384 1.00 92.00 101 ARG A N 1
ATOM 831 C CA . ARG A 1 101 ? -9.098 -1.738 20.476 1.00 92.00 101 ARG A CA 1
ATOM 832 C C . ARG A 1 101 ? -7.926 -2.624 20.050 1.00 92.00 101 ARG A C 1
ATOM 834 O O . ARG A 1 101 ? -6.776 -2.279 20.311 1.00 92.00 101 ARG A O 1
ATOM 841 N N . GLU A 1 102 ? -8.198 -3.729 19.355 1.00 92.44 102 GLU A N 1
ATOM 842 C CA . GLU A 1 102 ? -7.150 -4.598 18.793 1.00 92.44 102 GLU A CA 1
ATOM 843 C C . GLU A 1 102 ? -6.259 -3.821 17.804 1.00 92.44 102 GLU A C 1
ATOM 845 O O . GLU A 1 102 ? -5.031 -3.912 17.850 1.00 92.44 102 GLU A O 1
ATOM 850 N N . TYR A 1 103 ? -6.866 -2.986 16.956 1.00 90.50 103 TYR A N 1
ATOM 851 C CA . TYR A 1 103 ? -6.147 -2.119 16.026 1.00 90.50 103 TYR A CA 1
ATOM 852 C C . TYR A 1 103 ? -5.298 -1.054 16.734 1.00 90.50 103 TYR A C 1
ATOM 854 O O . TYR A 1 103 ? -4.161 -0.816 16.327 1.00 90.50 103 TYR A O 1
ATOM 862 N N . ALA A 1 104 ? -5.807 -0.440 17.804 1.00 90.44 104 ALA A N 1
ATOM 863 C CA . ALA A 1 104 ? -5.063 0.524 18.611 1.00 90.44 104 ALA A CA 1
ATOM 864 C C . ALA A 1 104 ? -3.784 -0.102 19.186 1.00 90.44 104 ALA A C 1
ATOM 866 O O . ALA A 1 104 ? -2.697 0.452 19.015 1.00 90.44 104 ALA A O 1
ATOM 867 N N . HIS A 1 105 ? -3.895 -1.301 19.765 1.00 91.19 105 HIS A N 1
ATOM 868 C CA . HIS A 1 105 ? -2.741 -2.035 20.283 1.00 91.19 105 HIS A CA 1
ATOM 869 C C . HIS A 1 105 ? -1.728 -2.378 19.178 1.00 91.19 105 HIS A C 1
ATOM 871 O O . HIS A 1 105 ? -0.520 -2.195 19.337 1.00 91.19 105 HIS A O 1
ATOM 877 N N . PHE A 1 106 ? -2.210 -2.808 18.011 1.00 90.81 106 PHE A N 1
ATOM 878 C CA . PHE A 1 106 ? -1.349 -3.066 16.858 1.00 90.81 106 PHE A CA 1
ATOM 879 C C . PHE A 1 106 ? -0.605 -1.808 16.376 1.00 90.81 106 PHE A C 1
ATOM 881 O O . PHE A 1 106 ? 0.570 -1.878 16.011 1.00 90.81 106 PHE A O 1
ATOM 888 N N . LEU A 1 107 ? -1.243 -0.633 16.398 1.00 88.69 107 LEU A N 1
ATOM 889 C CA . LEU A 1 107 ? -0.583 0.622 16.026 1.00 88.69 107 LEU A CA 1
ATOM 890 C C . LEU A 1 107 ? 0.567 0.988 16.966 1.00 88.69 107 LEU A C 1
ATOM 892 O O . LEU A 1 107 ? 1.555 1.571 16.508 1.00 88.69 107 LEU A O 1
ATOM 896 N N . GLU A 1 108 ? 0.462 0.659 18.252 1.00 88.25 108 GLU A N 1
ATOM 897 C CA . GLU A 1 108 ? 1.557 0.832 19.208 1.00 88.25 108 GLU A CA 1
ATOM 898 C C . GLU A 1 108 ? 2.740 -0.068 18.859 1.00 88.25 108 GLU A C 1
ATOM 900 O O . GLU A 1 108 ? 3.868 0.417 18.770 1.00 88.25 108 GLU A O 1
ATOM 905 N N . GLN A 1 109 ? 2.484 -1.340 18.547 1.00 91.44 109 GLN A N 1
ATOM 906 C CA . GLN A 1 109 ? 3.520 -2.274 18.097 1.00 91.44 109 GLN A CA 1
ATOM 907 C C . GLN A 1 109 ? 4.181 -1.803 16.792 1.00 91.44 109 GLN A C 1
ATOM 909 O O . GLN A 1 109 ? 5.400 -1.836 16.652 1.00 91.44 109 GLN A O 1
ATOM 914 N N . LEU A 1 110 ? 3.411 -1.262 15.844 1.00 91.19 110 LEU A N 1
ATOM 915 C CA . LEU A 1 110 ? 3.970 -0.714 14.606 1.00 91.19 110 LEU A CA 1
ATOM 916 C C . LEU A 1 110 ? 4.880 0.505 14.818 1.00 91.19 110 LEU A C 1
ATOM 918 O O . LEU A 1 110 ? 5.657 0.834 13.919 1.00 91.19 110 LEU A O 1
ATOM 922 N N . LYS A 1 111 ? 4.799 1.220 15.948 1.00 89.88 111 LYS A N 1
ATOM 923 C CA . LYS A 1 111 ? 5.729 2.328 16.231 1.00 89.88 111 LYS A CA 1
ATOM 924 C C . LYS A 1 111 ? 7.151 1.812 16.446 1.00 89.88 111 LYS A C 1
ATOM 926 O O . LYS A 1 111 ? 8.079 2.419 15.917 1.00 89.88 111 LYS A O 1
ATOM 931 N N . SER A 1 112 ? 7.328 0.697 17.159 1.00 88.50 112 SER A N 1
ATOM 932 C CA . SER A 1 112 ? 8.660 0.118 17.379 1.00 88.50 112 SER A CA 1
ATOM 933 C C . SER A 1 112 ? 9.258 -0.417 16.078 1.00 88.50 112 SER A C 1
ATOM 935 O O . SER A 1 112 ? 10.416 -0.139 15.781 1.00 88.50 112 SER A O 1
ATOM 937 N N . VAL A 1 113 ? 8.445 -1.079 15.247 1.00 89.94 113 VAL A N 1
ATOM 938 C CA . VAL A 1 113 ? 8.867 -1.560 13.921 1.00 89.94 113 VAL A CA 1
ATOM 939 C C . VAL A 1 113 ? 9.270 -0.398 13.017 1.00 89.94 113 VAL A C 1
ATOM 941 O O . VAL A 1 113 ? 10.333 -0.439 12.406 1.00 89.94 113 VAL A O 1
ATOM 944 N N . ARG A 1 114 ? 8.465 0.672 12.956 1.00 90.75 114 ARG A N 1
ATOM 945 C CA . ARG A 1 114 ? 8.805 1.864 12.161 1.00 90.75 114 ARG A CA 1
ATOM 946 C C . ARG A 1 114 ? 10.103 2.514 12.618 1.00 90.75 114 ARG A C 1
ATOM 948 O O . ARG A 1 114 ? 10.869 2.948 11.767 1.00 90.75 114 ARG A O 1
ATOM 955 N N . ARG A 1 115 ? 10.358 2.557 13.927 1.00 88.25 115 ARG A N 1
ATOM 956 C CA . ARG A 1 115 ? 11.627 3.052 14.467 1.00 88.25 115 ARG A CA 1
ATOM 957 C C . ARG A 1 115 ? 12.800 2.197 13.989 1.00 88.25 115 ARG A C 1
ATOM 959 O O . ARG A 1 115 ? 13.720 2.741 13.403 1.00 88.25 115 ARG A O 1
ATOM 966 N N . ALA A 1 116 ? 12.708 0.875 14.123 1.00 87.38 116 ALA A N 1
ATOM 967 C CA . ALA A 1 116 ? 13.753 -0.033 13.650 1.00 87.38 116 ALA A CA 1
ATOM 968 C C . ALA A 1 116 ? 14.002 0.082 12.133 1.00 87.38 116 ALA A C 1
ATOM 970 O O . ALA A 1 116 ? 15.147 0.075 11.692 1.00 87.38 116 ALA A O 1
ATOM 971 N N . MET A 1 117 ? 12.941 0.230 11.330 1.00 88.19 117 MET A N 1
ATOM 972 C CA . MET A 1 117 ? 13.078 0.480 9.891 1.00 88.19 117 MET A CA 1
ATOM 973 C C . MET A 1 117 ? 13.749 1.828 9.612 1.00 88.19 117 MET A C 1
ATOM 975 O O . MET A 1 117 ? 14.616 1.896 8.752 1.00 88.19 117 MET A O 1
ATOM 979 N N . SER A 1 118 ? 13.375 2.886 10.337 1.00 86.44 118 SER A N 1
ATOM 980 C CA . SER A 1 118 ? 14.010 4.203 10.213 1.00 86.44 118 SER A CA 1
ATOM 981 C C . SER A 1 118 ? 15.499 4.140 10.541 1.00 86.44 118 SER A C 1
ATOM 983 O O . SER A 1 118 ? 16.296 4.687 9.792 1.00 86.44 118 SER A O 1
ATOM 985 N N . ASP A 1 119 ? 15.873 3.443 11.614 1.00 85.56 119 ASP A N 1
ATOM 986 C CA . ASP A 1 119 ? 17.271 3.278 12.023 1.00 85.56 119 ASP A CA 1
ATOM 987 C C . ASP A 1 119 ? 18.066 2.490 10.964 1.00 85.56 119 ASP A C 1
ATOM 989 O O . ASP A 1 119 ? 19.201 2.836 10.643 1.00 85.56 119 ASP A O 1
ATOM 993 N N . TYR A 1 120 ? 17.452 1.467 10.357 1.00 83.38 120 TYR A N 1
ATOM 994 C CA . TYR A 1 120 ? 18.041 0.727 9.236 1.00 83.38 120 TYR A CA 1
ATOM 995 C C . TYR A 1 120 ? 18.252 1.611 7.996 1.00 83.38 120 TYR A C 1
ATOM 997 O O . TYR A 1 120 ? 19.324 1.581 7.393 1.00 83.38 120 TYR A O 1
ATOM 1005 N N . PHE A 1 121 ? 17.250 2.412 7.620 1.00 80.12 121 PHE A N 1
ATOM 1006 C CA . PHE A 1 121 ? 17.330 3.293 6.452 1.00 80.12 121 PHE A CA 1
ATOM 1007 C C . PHE A 1 121 ? 18.247 4.501 6.667 1.00 80.12 121 PHE A C 1
ATOM 1009 O O . PHE A 1 121 ? 18.882 4.926 5.710 1.00 80.12 12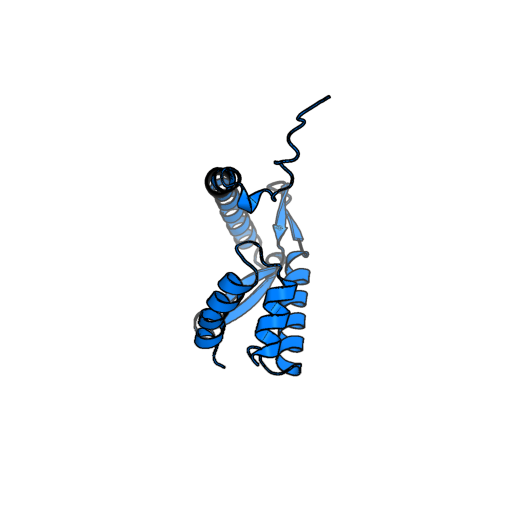1 PHE A O 1
ATOM 1016 N N . ALA A 1 122 ? 18.406 5.000 7.896 1.00 78.50 122 ALA A N 1
ATOM 1017 C CA . ALA A 1 122 ? 19.396 6.033 8.211 1.00 78.50 122 ALA A CA 1
ATOM 1018 C C . ALA A 1 122 ? 20.826 5.585 7.847 1.00 78.50 122 ALA A C 1
ATOM 1020 O O . ALA A 1 122 ? 21.644 6.385 7.410 1.00 78.50 122 ALA A O 1
ATOM 1021 N N . GLY A 1 123 ? 21.118 4.281 7.928 1.00 71.69 123 GLY A N 1
ATOM 1022 C CA . GLY A 1 123 ? 22.385 3.722 7.451 1.00 71.69 123 GLY A CA 1
ATOM 1023 C C . GLY A 1 123 ? 22.590 3.820 5.934 1.00 71.69 123 GLY A C 1
ATOM 1024 O O . GLY A 1 123 ? 23.724 3.732 5.475 1.00 71.69 123 GLY A O 1
ATOM 1025 N N . GLN A 1 124 ? 21.534 4.023 5.139 1.00 76.19 124 GLN A N 1
ATOM 1026 C CA . GLN A 1 124 ? 21.668 4.251 3.696 1.00 76.19 124 GLN A CA 1
ATOM 1027 C C . GLN A 1 124 ? 22.210 5.651 3.394 1.00 76.19 124 GLN A C 1
ATOM 1029 O O . GLN A 1 124 ? 22.958 5.807 2.434 1.00 76.19 124 GLN A O 1
ATOM 1034 N N . GLU A 1 125 ? 21.933 6.637 4.251 1.00 71.31 125 GLU A N 1
ATOM 1035 C CA . GLU A 1 125 ? 22.485 7.995 4.136 1.00 71.31 125 GLU A CA 1
ATOM 1036 C C . GLU A 1 125 ? 24.013 8.029 4.318 1.00 71.31 125 GLU A C 1
ATOM 1038 O O . GLU A 1 125 ? 24.657 8.990 3.912 1.00 71.31 125 GLU A O 1
ATOM 1043 N N . PHE A 1 126 ? 24.619 6.966 4.866 1.00 72.00 126 PHE A N 1
ATOM 1044 C CA . PHE A 1 126 ? 26.076 6.819 4.934 1.00 72.00 126 PHE A CA 1
ATOM 1045 C C . PHE A 1 126 ? 26.730 6.739 3.548 1.00 72.00 126 PHE A C 1
ATOM 1047 O O . PHE A 1 126 ? 27.891 7.114 3.394 1.00 72.00 126 PHE A O 1
ATOM 1054 N N . PHE A 1 127 ? 26.026 6.218 2.538 1.00 71.94 127 PHE A N 1
ATOM 1055 C CA . PHE A 1 127 ? 26.623 6.056 1.220 1.00 71.94 127 PHE A CA 1
ATOM 1056 C C . PHE A 1 127 ? 26.443 7.328 0.375 1.00 71.94 127 PHE A C 1
ATOM 1058 O O . PHE A 1 127 ? 25.303 7.744 0.142 1.00 71.94 127 PHE A O 1
ATOM 1065 N N . PRO A 1 128 ? 27.533 7.892 -0.185 1.00 68.38 128 PRO A N 1
ATOM 1066 C CA . PRO A 1 128 ? 27.491 9.150 -0.941 1.00 68.38 128 PRO A CA 1
ATOM 1067 C C . PRO A 1 128 ? 26.485 9.171 -2.104 1.00 68.38 128 PRO A C 1
ATOM 1069 O O . PRO A 1 128 ? 25.914 10.210 -2.431 1.00 68.38 128 PRO A O 1
ATOM 1072 N N . PHE A 1 129 ? 26.202 8.016 -2.714 1.00 73.38 129 PHE A N 1
ATOM 1073 C CA . PHE A 1 129 ? 25.280 7.928 -3.849 1.00 73.38 129 PHE A CA 1
ATOM 1074 C C . PHE A 1 129 ? 23.791 8.101 -3.477 1.00 73.38 129 PHE A C 1
ATOM 1076 O O . PHE A 1 129 ? 22.997 8.432 -4.358 1.00 73.38 129 PHE A O 1
ATOM 1083 N N . TYR A 1 130 ? 23.395 7.924 -2.206 1.00 66.81 130 TYR A N 1
ATOM 1084 C CA . TYR A 1 130 ? 22.006 8.134 -1.759 1.00 66.81 130 TYR A CA 1
ATOM 1085 C C . TYR A 1 130 ? 21.685 9.605 -1.458 1.00 66.81 130 TYR A C 1
ATOM 1087 O O . TYR A 1 130 ? 20.554 10.037 -1.678 1.00 66.81 130 TYR A O 1
ATOM 1095 N N . VAL A 1 131 ? 22.668 10.384 -0.997 1.00 64.38 131 VAL A N 1
ATOM 1096 C CA . VAL A 1 131 ? 22.474 11.779 -0.545 1.00 64.38 131 VAL A CA 1
ATOM 1097 C C . VAL A 1 131 ? 22.616 12.791 -1.697 1.00 64.38 131 VAL A C 1
ATOM 1099 O O . VAL A 1 131 ? 22.172 13.930 -1.598 1.00 64.38 131 VAL A O 1
ATOM 1102 N N . GLY A 1 132 ? 23.106 12.344 -2.859 1.00 55.53 132 GLY A N 1
ATOM 1103 C CA . GLY A 1 132 ? 23.333 13.189 -4.028 1.00 55.53 132 GLY A CA 1
ATOM 1104 C C . GLY A 1 132 ? 24.714 13.837 -3.978 1.00 55.53 132 GLY A C 1
ATOM 1105 O O . GLY A 1 132 ? 25.111 14.402 -2.968 1.00 55.53 132 GLY A O 1
ATOM 1106 N N . ALA A 1 133 ? 25.435 13.747 -5.095 1.00 50.03 133 ALA A N 1
ATOM 1107 C CA . ALA A 1 133 ? 26.810 14.211 -5.287 1.00 50.03 133 ALA A CA 1
ATOM 1108 C C . ALA A 1 133 ? 26.994 15.751 -5.253 1.00 50.03 133 ALA A C 1
ATOM 1110 O O . ALA A 1 133 ? 27.840 16.283 -5.957 1.00 50.03 133 ALA A O 1
ATOM 1111 N N . GLU A 1 134 ? 26.205 16.475 -4.455 1.00 53.09 134 GLU A N 1
ATOM 1112 C CA . GLU A 1 134 ? 26.391 17.909 -4.169 1.00 53.09 134 GLU A CA 1
ATOM 1113 C C . GLU A 1 134 ? 26.761 18.167 -2.695 1.00 53.09 134 GLU A C 1
ATOM 1115 O O . GLU A 1 134 ? 26.721 19.301 -2.227 1.00 53.09 134 GLU A O 1
ATOM 1120 N N . ALA A 1 135 ? 27.159 17.128 -1.953 1.00 46.25 135 ALA A N 1
ATOM 1121 C CA . ALA A 1 135 ? 27.927 17.297 -0.717 1.00 46.25 135 ALA A CA 1
ATOM 1122 C C . ALA A 1 135 ? 29.442 17.470 -0.976 1.00 46.25 135 ALA A C 1
ATOM 1124 O O . ALA A 1 135 ? 30.171 17.788 -0.044 1.00 46.25 135 ALA A O 1
ATOM 1125 N N . ASP A 1 136 ? 29.887 17.338 -2.234 1.00 46.66 136 ASP A N 1
ATOM 1126 C CA . ASP A 1 136 ? 31.277 17.538 -2.678 1.00 46.66 136 ASP A CA 1
ATOM 1127 C C . ASP A 1 136 ? 31.447 18.882 -3.411 1.00 46.66 136 ASP A C 1
ATOM 1129 O O . ASP A 1 136 ? 32.106 18.999 -4.442 1.00 46.66 136 ASP A O 1
ATOM 1133 N N . GLY A 1 137 ? 30.824 19.930 -2.872 1.00 42.00 137 GLY A N 1
ATOM 1134 C CA . GLY A 1 137 ? 31.253 21.309 -3.081 1.00 42.00 137 GLY A CA 1
ATOM 1135 C C . GLY A 1 137 ? 32.233 21.688 -1.982 1.00 42.00 137 GLY A C 1
ATOM 1136 O O . GLY A 1 137 ? 31.933 22.569 -1.178 1.00 42.00 137 GLY A O 1
ATOM 1137 N N . GLU A 1 138 ? 33.351 20.963 -1.897 1.00 39.28 138 GLU A N 1
ATOM 1138 C CA . GLU A 1 138 ? 34.495 21.346 -1.081 1.00 39.28 138 GLU A CA 1
ATOM 1139 C C . GLU A 1 138 ? 34.812 22.819 -1.353 1.00 39.28 138 GLU A C 1
ATOM 1141 O O . GLU A 1 138 ? 35.260 23.215 -2.429 1.00 39.28 138 GLU A O 1
ATOM 1146 N N . SER A 1 139 ? 34.542 23.642 -0.346 1.00 47.28 139 SER A N 1
ATOM 1147 C CA . SER A 1 139 ? 35.181 24.928 -0.158 1.00 47.28 139 SER A CA 1
ATOM 1148 C C . SER A 1 139 ? 36.689 24.695 -0.072 1.00 47.28 139 SER A C 1
ATOM 1150 O O . SER A 1 139 ? 37.213 24.425 1.009 1.00 47.28 139 SER A O 1
ATOM 1152 N N . ILE A 1 140 ? 37.367 24.771 -1.213 1.00 47.84 140 ILE A N 1
ATOM 1153 C CA . ILE A 1 140 ? 38.818 24.896 -1.305 1.00 47.84 140 ILE A CA 1
ATOM 1154 C C . ILE A 1 140 ? 39.115 26.172 -2.102 1.00 47.84 140 ILE A C 1
ATOM 1156 O O . ILE A 1 140 ? 38.940 26.195 -3.315 1.00 47.84 140 ILE A O 1
ATOM 1160 N N . GLU A 1 141 ? 39.562 27.180 -1.337 1.00 38.84 141 GLU A N 1
ATOM 1161 C CA . GLU A 1 141 ? 40.423 28.337 -1.680 1.00 38.84 141 GLU A CA 1
ATOM 1162 C C . GLU A 1 141 ? 39.825 29.405 -2.631 1.00 38.84 141 GLU A C 1
ATOM 1164 O O . GLU A 1 141 ? 39.205 29.092 -3.638 1.00 38.84 141 GLU A O 1
ATOM 1169 N N . GLU A 1 142 ? 39.893 30.717 -2.358 1.00 37.06 142 GLU A N 1
ATOM 1170 C CA . GLU A 1 142 ? 40.937 31.548 -1.710 1.00 37.06 142 GLU A CA 1
ATOM 1171 C C . GLU A 1 142 ? 40.478 32.367 -0.486 1.00 37.06 142 GLU A C 1
ATOM 1173 O O . GLU A 1 142 ? 39.327 32.867 -0.468 1.00 37.06 142 GLU A O 1
#